Protein AF-Q1DCX9-F1 (afdb_monomer_lite)

Radius of gyration: 18.16 Å; chains: 1; bounding box: 44×21×46 Å

pLDDT: mean 92.31, std 7.12, range [47.03, 97.12]

Sequence (92 aa):
MLKALLDVLYPPSCLACTKVLPGPEGFFCETCDTAVERLPPACCRTCAEPGAFPGETCPRCRATPPPFTRAWAPFAHEGPLARAIHRFKYAM

Organism: Myxococcus xanthus (strain DK1622) (NCBI:txid246197)

InterPro domains:
  IPR044005 Double zinc ribbon domain [PF18912] (5-62)
  IPR051910 ComF/GntX DNA utilization and transformation protein [PTHR47505] (3-91)

Structure (mmCIF, N/CA/C/O backbone):
data_AF-Q1DCX9-F1
#
_entry.id   AF-Q1DCX9-F1
#
loop_
_atom_site.group_PDB
_atom_site.id
_atom_site.type_symbol
_atom_site.label_atom_id
_atom_site.label_alt_id
_atom_site.label_comp_id
_atom_site.label_asym_id
_atom_site.label_entity_id
_atom_site.label_seq_id
_atom_site.pdbx_PDB_ins_code
_atom_site.Cartn_x
_atom_site.Cartn_y
_atom_site.Cartn_z
_atom_site.occupancy
_atom_site.B_iso_or_equiv
_atom_site.auth_seq_id
_atom_site.auth_comp_id
_atom_site.auth_asym_id
_atom_site.auth_atom_id
_atom_site.pdbx_PDB_model_num
ATOM 1 N N . MET A 1 1 ? -27.508 9.261 21.811 1.00 72.56 1 MET A N 1
ATOM 2 C CA . MET A 1 1 ? -27.519 8.045 22.659 1.00 72.56 1 MET A CA 1
ATOM 3 C C . MET A 1 1 ? -27.231 6.769 21.868 1.00 72.56 1 MET A C 1
ATOM 5 O O . MET A 1 1 ? -26.356 6.035 22.293 1.00 72.56 1 MET A O 1
ATOM 9 N N . LEU A 1 2 ? -27.863 6.527 20.708 1.00 87.75 2 LEU A N 1
ATOM 10 C CA . LEU A 1 2 ? -27.628 5.314 19.897 1.00 87.75 2 LEU A CA 1
ATOM 11 C C . LEU A 1 2 ? -26.154 5.090 19.494 1.00 87.75 2 LEU A C 1
ATOM 13 O O . LEU A 1 2 ? -25.661 3.977 19.601 1.00 87.75 2 LEU A O 1
ATOM 17 N N . LYS A 1 3 ? -25.438 6.151 19.095 1.00 82.12 3 LYS A N 1
ATOM 18 C CA . LYS A 1 3 ? -24.022 6.068 18.697 1.00 82.12 3 LYS A CA 1
ATOM 19 C C . LYS A 1 3 ? -23.115 5.524 19.809 1.00 82.12 3 LYS A C 1
ATOM 21 O O . LYS A 1 3 ? -22.385 4.580 19.576 1.00 82.12 3 LYS A O 1
ATOM 26 N N . ALA A 1 4 ? -23.247 6.045 21.029 1.00 83.88 4 ALA A N 1
ATOM 27 C CA . ALA A 1 4 ? -22.454 5.585 22.169 1.00 83.88 4 ALA A CA 1
ATOM 28 C C . ALA A 1 4 ? -22.723 4.111 22.525 1.00 83.88 4 ALA A C 1
ATOM 30 O O . ALA A 1 4 ? -21.807 3.399 22.912 1.00 83.88 4 ALA A O 1
ATOM 31 N N . LEU A 1 5 ? -23.966 3.635 22.369 1.00 88.88 5 LEU A N 1
ATOM 32 C CA . LEU A 1 5 ? -24.292 2.217 22.551 1.00 88.88 5 LEU A CA 1
ATOM 33 C C . LEU A 1 5 ? -23.652 1.348 21.458 1.00 88.88 5 LEU A C 1
ATOM 35 O O . LEU A 1 5 ? -23.118 0.283 21.756 1.00 88.88 5 LEU A O 1
ATOM 39 N N . LEU A 1 6 ? -23.685 1.809 20.205 1.00 87.00 6 LEU A N 1
ATOM 40 C CA . LEU A 1 6 ? -23.025 1.126 19.092 1.00 87.00 6 LEU A CA 1
ATOM 41 C C . LEU A 1 6 ? -21.508 1.071 19.283 1.00 87.00 6 LEU A C 1
ATOM 43 O O . LEU A 1 6 ? -20.936 0.021 19.040 1.00 87.00 6 LEU A O 1
ATOM 47 N N . ASP A 1 7 ? -20.880 2.132 19.788 1.00 84.19 7 ASP A N 1
ATOM 48 C CA . ASP A 1 7 ? -19.436 2.155 20.058 1.00 84.19 7 ASP A CA 1
ATOM 49 C C . ASP A 1 7 ? -19.035 1.190 21.198 1.00 84.19 7 ASP A C 1
ATOM 51 O O . ASP A 1 7 ? -17.896 0.733 21.250 1.00 84.19 7 ASP A O 1
ATOM 55 N N . VAL A 1 8 ? -19.960 0.839 22.103 1.00 85.56 8 VAL A N 1
ATOM 56 C CA . VAL A 1 8 ? -19.741 -0.191 23.140 1.00 85.56 8 VAL A CA 1
ATOM 57 C C . VAL A 1 8 ? -19.909 -1.604 22.578 1.00 85.56 8 VAL A C 1
ATOM 59 O O . VAL A 1 8 ? -19.122 -2.490 22.906 1.00 85.56 8 VAL A O 1
ATOM 62 N N . LEU A 1 9 ? -20.932 -1.831 21.748 1.00 90.50 9 LEU A N 1
ATOM 63 C CA . LEU A 1 9 ? -21.211 -3.147 21.153 1.00 90.50 9 LEU A CA 1
ATOM 64 C C . LEU A 1 9 ? -20.248 -3.490 20.007 1.00 90.50 9 LEU A C 1
ATOM 66 O O . LEU A 1 9 ? -19.894 -4.652 19.818 1.00 90.50 9 LEU A O 1
ATOM 70 N N . TYR A 1 10 ? -19.821 -2.475 19.263 1.00 87.56 10 TYR A N 1
ATOM 71 C CA . TYR A 1 10 ? -18.954 -2.557 18.093 1.00 87.56 10 TYR A CA 1
ATOM 72 C C . TYR A 1 10 ? -17.815 -1.545 18.234 1.00 87.56 10 TYR A C 1
ATOM 74 O O . TYR A 1 10 ? -17.766 -0.552 17.500 1.00 87.56 10 TYR A O 1
ATOM 82 N N . PRO A 1 11 ? -16.896 -1.763 19.190 1.00 89.56 11 PRO A N 1
ATOM 83 C CA . PRO A 1 11 ? -15.806 -0.834 19.403 1.00 89.56 11 PRO A CA 1
ATOM 84 C C . PRO A 1 11 ? -14.933 -0.737 18.145 1.00 89.56 11 PRO A C 1
ATOM 86 O O . PRO A 1 11 ? -14.668 -1.757 17.493 1.00 89.56 11 PRO A O 1
ATOM 89 N N . PRO A 1 12 ? -14.445 0.467 17.800 1.00 90.19 12 PRO A N 1
ATOM 90 C CA . PRO A 1 12 ? -13.527 0.626 16.684 1.00 90.19 12 PRO A CA 1
ATOM 91 C C . PRO A 1 12 ? -12.283 -0.230 16.934 1.00 90.19 12 PRO A C 1
ATOM 93 O O . PRO A 1 12 ? -11.731 -0.255 18.037 1.00 90.19 12 PRO A O 1
ATOM 96 N N . SER A 1 13 ? -11.838 -0.955 15.911 1.00 93.06 13 SER A N 1
ATOM 97 C CA . SER A 1 13 ? -10.690 -1.851 16.012 1.00 93.06 13 SER A CA 1
ATOM 98 C C . SER A 1 13 ? -9.723 -1.643 14.855 1.00 93.06 13 SER A C 1
ATOM 100 O O . SER A 1 13 ? -10.108 -1.266 13.749 1.00 93.06 13 SER A O 1
ATOM 102 N N . CYS A 1 14 ? -8.441 -1.888 15.122 1.00 95.31 14 CYS A N 1
ATOM 103 C CA . CYS A 1 14 ? -7.384 -1.807 14.127 1.00 95.31 14 CYS A CA 1
ATOM 104 C C . CYS A 1 14 ? -7.675 -2.757 12.958 1.00 95.31 14 CYS A C 1
ATOM 106 O O . CYS A 1 14 ? -7.781 -3.972 13.161 1.00 95.31 14 CYS A O 1
ATOM 108 N N . LEU A 1 15 ? -7.696 -2.227 11.733 1.00 94.62 15 LEU A N 1
ATOM 109 C CA . LEU A 1 15 ? -7.997 -2.998 10.523 1.00 94.62 15 LEU A CA 1
ATOM 110 C C . LEU A 1 15 ? -7.018 -4.163 10.295 1.00 94.62 15 LEU A C 1
ATOM 112 O O . LEU A 1 15 ? -7.391 -5.170 9.697 1.00 94.62 15 LEU A O 1
ATOM 116 N N . ALA A 1 16 ? -5.780 -4.061 10.793 1.00 95.62 16 ALA A N 1
ATOM 117 C CA . ALA A 1 16 ? -4.763 -5.104 10.648 1.00 95.62 16 ALA A CA 1
ATOM 118 C C . ALA A 1 16 ? -4.768 -6.163 11.755 1.00 95.62 16 ALA A C 1
ATOM 120 O O . ALA A 1 16 ? -4.562 -7.340 11.464 1.00 95.62 16 ALA A O 1
ATOM 121 N N . CYS A 1 17 ? -4.890 -5.751 13.022 1.00 95.56 17 CYS A N 1
ATOM 122 C CA . CYS A 1 17 ? -4.638 -6.624 14.177 1.00 95.56 17 CYS A CA 1
ATOM 123 C C . CYS A 1 17 ? -5.812 -6.742 15.150 1.00 95.56 17 CYS A C 1
ATOM 125 O O . CYS A 1 17 ? -5.676 -7.414 16.167 1.00 95.56 17 CYS A O 1
ATOM 127 N N . THR A 1 18 ? -6.950 -6.101 14.874 1.00 93.81 18 THR A N 1
ATOM 128 C CA . THR A 1 18 ? -8.177 -6.134 15.695 1.00 93.81 18 THR A CA 1
ATOM 129 C C . THR A 1 18 ? -8.064 -5.573 17.112 1.00 93.81 18 THR A C 1
ATOM 131 O O . THR A 1 18 ? -9.025 -5.630 17.872 1.00 93.81 18 THR A O 1
ATOM 134 N N . LYS A 1 19 ? -6.928 -4.964 17.476 1.00 95.06 19 LYS A N 1
ATOM 135 C CA . LYS A 1 19 ? -6.796 -4.238 18.745 1.00 95.06 19 LYS A CA 1
ATOM 136 C C . LYS A 1 19 ? -7.832 -3.111 18.802 1.00 95.06 19 LYS A C 1
ATOM 138 O O . LYS A 1 19 ? -7.898 -2.316 17.866 1.00 95.06 19 LYS A O 1
ATOM 143 N N . VAL A 1 20 ? -8.591 -3.035 19.895 1.00 93.44 20 VAL A N 1
ATOM 144 C CA . VAL A 1 20 ? -9.545 -1.944 20.148 1.00 93.44 20 VAL A CA 1
ATOM 145 C C . VAL A 1 20 ? -8.810 -0.605 20.166 1.00 93.44 20 VAL A C 1
ATOM 147 O O . VAL A 1 20 ? -7.735 -0.479 20.761 1.00 93.44 20 VAL A O 1
ATOM 150 N N . LEU A 1 21 ? -9.378 0.377 19.475 1.00 93.00 21 LEU A N 1
ATOM 151 C CA . LEU A 1 21 ? -8.835 1.720 19.350 1.00 93.00 21 LEU A CA 1
ATOM 152 C C . LEU A 1 21 ? -9.459 2.652 20.396 1.00 93.00 21 LEU A C 1
ATOM 154 O O . LEU A 1 21 ? -10.615 2.467 20.772 1.00 93.00 21 LEU A O 1
ATOM 158 N N . PRO A 1 22 ? -8.714 3.670 20.863 1.00 84.81 22 PRO A N 1
ATOM 159 C CA . PRO A 1 22 ? -9.197 4.606 21.878 1.00 84.81 22 PRO A CA 1
ATOM 160 C C . PRO A 1 22 ? -10.303 5.544 21.369 1.00 84.81 22 PRO A C 1
ATOM 162 O O . PRO A 1 22 ? -10.962 6.200 22.170 1.00 84.81 22 PRO A O 1
ATOM 165 N N . GLY A 1 23 ? -10.516 5.619 20.053 1.00 79.19 23 GLY A N 1
ATOM 166 C CA . GLY A 1 23 ? -11.548 6.445 19.441 1.00 79.19 23 GLY A CA 1
ATOM 167 C C . GLY A 1 23 ? -11.814 6.059 17.984 1.00 79.19 23 GLY A C 1
ATOM 168 O O . GLY A 1 23 ? -11.070 5.259 17.411 1.00 79.19 23 GLY A O 1
ATOM 169 N N . PRO A 1 24 ? -12.869 6.624 17.375 1.00 73.62 24 PRO A N 1
ATOM 170 C CA . PRO A 1 24 ? -13.342 6.237 16.046 1.00 73.62 24 PRO A CA 1
ATOM 171 C C . PRO A 1 24 ? -12.487 6.773 14.888 1.00 73.62 24 PRO A C 1
ATOM 173 O O . PRO A 1 24 ? -12.732 6.414 13.743 1.00 73.62 24 PRO A O 1
ATOM 176 N N . GLU A 1 25 ? -11.520 7.654 15.154 1.00 75.88 25 GLU A N 1
ATOM 177 C CA . GLU A 1 25 ? -10.805 8.386 14.097 1.00 75.88 25 GLU A CA 1
ATOM 178 C C . GLU A 1 25 ? -9.598 7.630 13.520 1.00 75.88 25 GLU A C 1
ATOM 180 O O . GLU A 1 25 ? -9.077 7.998 12.470 1.00 75.88 25 GLU A O 1
ATOM 185 N N . GLY A 1 26 ? -9.157 6.553 14.176 1.00 82.94 26 GLY A N 1
ATOM 186 C CA . GLY A 1 26 ? -8.042 5.729 13.712 1.00 82.94 26 GLY A CA 1
ATOM 187 C C . GLY A 1 26 ? -8.500 4.495 12.934 1.00 82.94 26 GLY A C 1
ATOM 188 O O . GLY A 1 26 ? -9.453 3.827 13.322 1.00 82.94 26 GLY A O 1
ATOM 189 N N . PHE A 1 27 ? -7.768 4.138 11.877 1.00 91.00 27 PHE A N 1
ATOM 190 C CA . PHE A 1 27 ? -7.908 2.838 11.198 1.00 91.00 27 PHE A CA 1
ATOM 191 C C . PHE A 1 27 ? -6.895 1.802 11.697 1.00 91.00 27 PHE A C 1
ATOM 193 O O . PHE A 1 27 ? -7.153 0.598 11.681 1.00 91.00 27 PHE A O 1
ATOM 200 N N . PHE A 1 28 ? -5.735 2.265 12.156 1.00 95.00 28 PHE A N 1
ATOM 201 C CA . PHE A 1 28 ? -4.665 1.433 12.687 1.00 95.00 28 PHE A CA 1
ATOM 202 C C . PHE A 1 28 ? -4.355 1.835 14.126 1.00 95.00 28 PHE A C 1
ATOM 204 O O . PHE A 1 28 ? -4.513 2.988 14.518 1.00 95.00 28 PHE A O 1
ATOM 211 N N . CYS A 1 29 ? -3.901 0.871 14.928 1.00 95.69 29 CYS A N 1
ATOM 212 C CA . CYS A 1 29 ? -3.220 1.205 16.173 1.00 95.69 29 CYS A CA 1
ATOM 213 C C . CYS A 1 29 ? -1.817 1.741 15.858 1.00 95.69 29 CYS A C 1
ATOM 215 O O . CYS A 1 29 ? -1.261 1.403 14.817 1.00 95.69 29 CYS A O 1
ATOM 217 N N . GLU A 1 30 ? -1.222 2.493 16.781 1.00 94.75 30 GLU A N 1
ATOM 218 C CA . GLU A 1 30 ? 0.111 3.103 16.633 1.00 94.75 30 GLU A CA 1
ATOM 219 C C . GLU A 1 30 ? 1.175 2.133 16.086 1.00 94.75 30 GLU A C 1
ATOM 221 O O . GLU A 1 30 ? 1.887 2.441 15.134 1.00 94.75 30 GLU A O 1
ATOM 226 N N . THR 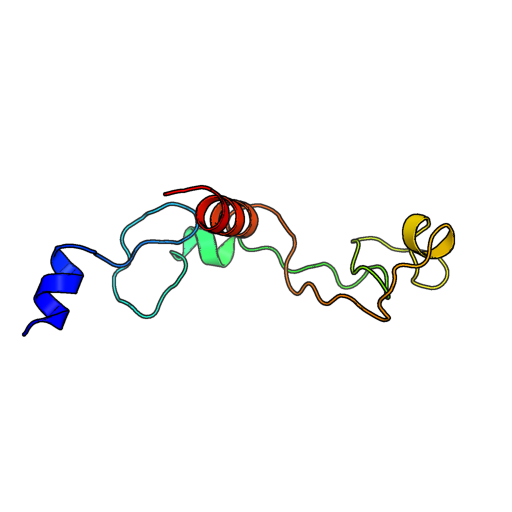A 1 31 ? 1.233 0.909 16.619 1.00 95.88 31 THR A N 1
ATOM 227 C CA . THR A 1 31 ? 2.180 -0.122 16.165 1.00 95.88 31 THR A CA 1
ATOM 228 C C . THR A 1 31 ? 1.938 -0.564 14.722 1.00 95.88 31 THR A C 1
ATOM 230 O O . THR A 1 31 ? 2.877 -0.887 14.008 1.00 95.88 31 THR A O 1
ATOM 233 N N . CYS A 1 32 ? 0.677 -0.639 14.289 1.00 96.81 32 CYS A N 1
ATOM 234 C CA . CYS A 1 32 ? 0.370 -1.001 12.908 1.00 96.81 32 CYS A CA 1
ATOM 235 C C . CYS A 1 32 ? 0.574 0.180 11.966 1.00 96.81 32 CYS A C 1
ATOM 237 O O . CYS A 1 32 ? 1.050 -0.038 10.864 1.00 96.81 32 CYS A O 1
ATOM 239 N N . ASP A 1 33 ? 0.242 1.394 12.395 1.00 95.19 33 ASP A N 1
ATOM 240 C CA . ASP A 1 33 ? 0.396 2.605 11.592 1.00 95.19 33 ASP A CA 1
ATOM 241 C C . ASP A 1 33 ? 1.872 2.861 11.252 1.00 95.19 33 ASP A C 1
ATOM 243 O O . ASP A 1 33 ? 2.243 2.986 10.088 1.00 95.19 33 ASP A O 1
ATOM 247 N N . THR A 1 34 ? 2.741 2.782 12.263 1.00 95.56 34 THR A N 1
ATOM 248 C CA . THR A 1 34 ? 4.202 2.922 12.112 1.00 95.56 34 THR A CA 1
ATOM 249 C C . THR A 1 34 ? 4.859 1.794 11.312 1.00 95.56 34 THR A C 1
ATOM 251 O O . THR A 1 34 ? 5.960 1.973 10.798 1.00 95.56 34 THR A O 1
ATOM 254 N N . ALA A 1 35 ? 4.189 0.647 11.178 1.00 96.69 35 ALA A N 1
ATOM 255 C CA . ALA A 1 35 ? 4.663 -0.502 10.413 1.00 96.69 35 ALA A CA 1
ATOM 256 C C . ALA A 1 35 ? 4.075 -0.576 8.990 1.00 96.69 35 ALA A C 1
ATOM 258 O O . ALA A 1 35 ? 4.328 -1.552 8.282 1.00 96.69 35 ALA A O 1
ATOM 259 N N . VAL A 1 36 ? 3.268 0.403 8.556 1.00 95.69 36 VAL A N 1
ATOM 260 C CA . VAL A 1 36 ? 2.855 0.496 7.150 1.00 95.69 36 VAL A CA 1
ATOM 261 C C . VAL A 1 36 ? 4.018 1.028 6.319 1.00 95.69 36 VAL A C 1
ATOM 263 O O . VAL A 1 36 ? 4.457 2.167 6.475 1.00 95.69 36 VAL A O 1
ATOM 266 N N . GLU A 1 37 ? 4.483 0.215 5.377 1.00 94.94 37 GLU A N 1
ATOM 267 C CA . GLU A 1 37 ? 5.604 0.577 4.519 1.00 94.94 37 GLU A CA 1
ATOM 268 C C . GLU A 1 37 ? 5.143 1.335 3.275 1.00 94.94 37 GLU A C 1
ATOM 270 O O . GLU A 1 37 ? 4.255 0.902 2.531 1.00 94.94 37 GLU A O 1
ATOM 275 N N . ARG A 1 38 ? 5.771 2.487 3.024 1.00 95.50 38 ARG A N 1
ATOM 276 C CA . ARG A 1 38 ? 5.590 3.224 1.771 1.00 95.50 38 ARG A CA 1
ATOM 277 C C . ARG A 1 38 ? 6.235 2.468 0.621 1.00 95.50 38 ARG A C 1
ATOM 279 O O . ARG A 1 38 ? 7.275 1.838 0.783 1.00 95.50 38 ARG A O 1
ATOM 286 N N . LEU A 1 39 ? 5.638 2.590 -0.560 1.00 94.94 39 LEU A N 1
ATOM 287 C CA . LEU A 1 39 ? 6.262 2.068 -1.767 1.00 94.94 39 LEU A CA 1
ATOM 288 C C . LEU A 1 39 ? 7.584 2.822 -2.023 1.00 94.94 39 LEU A C 1
ATOM 290 O O . LEU A 1 39 ? 7.596 4.056 -1.926 1.00 94.94 39 LEU A O 1
ATOM 294 N N . PRO A 1 40 ? 8.690 2.131 -2.351 1.00 92.56 40 PRO A N 1
ATOM 295 C CA . PRO A 1 40 ? 9.945 2.800 -2.668 1.00 92.56 40 PRO A CA 1
ATOM 296 C C . PRO A 1 40 ? 9.809 3.703 -3.906 1.00 92.56 40 PRO A C 1
ATOM 298 O O . PRO A 1 40 ? 9.028 3.404 -4.813 1.00 92.56 40 PRO A O 1
ATOM 301 N N . PRO A 1 41 ? 10.601 4.791 -3.993 1.00 90.31 41 PRO A N 1
ATOM 302 C CA . PRO A 1 41 ? 10.537 5.721 -5.122 1.00 90.31 41 PRO A CA 1
ATOM 303 C C . PRO A 1 41 ? 10.940 5.058 -6.446 1.00 90.31 41 PRO A C 1
ATOM 305 O O . PRO A 1 41 ? 10.391 5.381 -7.497 1.00 90.31 41 PRO A O 1
ATOM 308 N N . ALA A 1 42 ? 11.877 4.107 -6.395 1.00 94.69 42 ALA A N 1
ATOM 309 C CA . ALA A 1 42 ? 12.245 3.287 -7.538 1.00 94.69 42 ALA A CA 1
ATOM 310 C C . ALA A 1 42 ? 11.173 2.213 -7.766 1.00 94.69 42 ALA A C 1
ATOM 312 O O . ALA A 1 42 ? 11.147 1.188 -7.083 1.00 94.69 42 ALA A O 1
ATOM 313 N N . CYS A 1 43 ? 10.288 2.465 -8.725 1.00 96.12 43 CYS A N 1
ATOM 314 C CA . CYS A 1 43 ? 9.247 1.534 -9.135 1.00 96.12 43 CYS A CA 1
ATOM 315 C C . CYS A 1 43 ? 8.956 1.649 -10.637 1.00 96.12 43 CYS A C 1
ATOM 317 O O . CYS A 1 43 ? 9.339 2.608 -11.310 1.00 96.12 43 CYS A O 1
ATOM 319 N N . CYS A 1 44 ? 8.262 0.656 -11.188 1.00 96.69 44 CYS A N 1
ATOM 320 C CA . CYS A 1 44 ? 7.801 0.689 -12.567 1.00 96.69 44 CYS A CA 1
ATOM 321 C C . CYS A 1 44 ? 6.769 1.809 -12.766 1.00 96.69 44 CYS A C 1
ATOM 323 O O . CYS A 1 44 ? 5.732 1.817 -12.103 1.00 96.69 44 CYS A O 1
ATOM 325 N N . ARG A 1 45 ? 6.969 2.674 -13.770 1.00 95.62 45 ARG A N 1
ATOM 326 C CA . ARG A 1 45 ? 6.041 3.776 -14.084 1.00 95.62 45 ARG A CA 1
ATOM 327 C C . ARG A 1 45 ? 4.618 3.311 -14.415 1.00 95.62 45 ARG A C 1
ATOM 329 O O . ARG A 1 45 ? 3.681 4.090 -14.287 1.00 95.62 45 ARG A O 1
ATOM 336 N N . THR A 1 46 ? 4.473 2.076 -14.903 1.00 96.25 46 THR A N 1
ATOM 337 C CA . THR A 1 46 ? 3.198 1.522 -15.368 1.00 96.25 46 THR A CA 1
ATOM 338 C C . THR A 1 46 ? 2.485 0.772 -14.255 1.00 96.25 46 THR A C 1
ATOM 340 O O . THR A 1 46 ? 1.382 1.158 -13.905 1.00 96.25 46 THR A O 1
ATOM 343 N N . CYS A 1 47 ? 3.075 -0.278 -13.675 1.00 96.50 47 CYS A N 1
ATOM 344 C CA . CYS A 1 47 ? 2.385 -1.116 -12.681 1.00 96.50 47 CYS A CA 1
ATOM 345 C C . CYS A 1 47 ? 2.754 -0.833 -11.218 1.00 96.50 47 CYS A C 1
ATOM 347 O O . CYS A 1 47 ? 2.235 -1.521 -10.347 1.00 96.50 47 CYS A O 1
ATOM 349 N N . ALA A 1 48 ? 3.632 0.140 -10.946 1.00 96.56 48 ALA A N 1
ATOM 350 C CA . ALA A 1 48 ? 4.154 0.443 -9.610 1.00 96.56 48 ALA A CA 1
ATOM 351 C C . ALA A 1 48 ? 4.910 -0.719 -8.930 1.00 96.56 48 ALA A C 1
ATOM 353 O O . ALA A 1 48 ? 5.136 -0.686 -7.727 1.00 96.56 48 ALA A O 1
ATOM 354 N N . GLU A 1 49 ? 5.348 -1.726 -9.694 1.00 95.56 49 GLU A N 1
ATOM 355 C CA . GLU A 1 49 ? 6.233 -2.782 -9.187 1.00 95.56 49 GLU A CA 1
ATOM 356 C C . GLU A 1 49 ? 7.503 -2.156 -8.588 1.00 95.56 49 GLU A C 1
ATOM 358 O O . GLU A 1 49 ? 8.159 -1.393 -9.304 1.00 95.56 49 GLU A O 1
ATOM 363 N N . PRO A 1 50 ? 7.867 -2.445 -7.329 1.00 95.12 50 PRO A N 1
ATOM 364 C CA . PRO A 1 50 ? 9.125 -1.994 -6.745 1.00 95.12 50 PRO A CA 1
ATOM 365 C C . PRO A 1 50 ? 10.336 -2.471 -7.550 1.00 95.12 50 PRO A C 1
ATOM 367 O O . PRO A 1 50 ? 10.416 -3.630 -7.955 1.00 95.12 50 PRO A O 1
ATOM 370 N N . GLY A 1 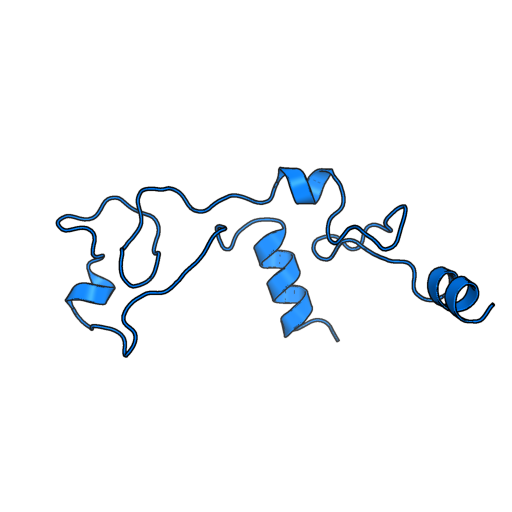51 ? 11.306 -1.586 -7.766 1.00 94.00 51 GLY A N 1
ATOM 371 C CA . GLY A 1 51 ? 12.572 -1.934 -8.401 1.00 94.00 51 GLY A CA 1
ATOM 372 C C . GLY A 1 51 ? 13.121 -0.849 -9.319 1.00 94.00 51 GLY A C 1
ATOM 373 O O . GLY A 1 51 ? 12.391 -0.042 -9.898 1.00 94.00 51 GLY A O 1
ATOM 374 N N . ALA A 1 52 ? 14.443 -0.857 -9.474 1.00 94.81 52 ALA A N 1
ATOM 375 C CA . ALA A 1 52 ? 15.130 -0.048 -10.468 1.00 94.81 52 ALA A CA 1
ATOM 376 C C . ALA A 1 52 ? 15.131 -0.794 -11.808 1.00 94.81 52 ALA A C 1
ATOM 378 O O . ALA A 1 52 ? 15.811 -1.806 -11.973 1.00 94.81 52 ALA A O 1
ATOM 379 N N . PHE A 1 53 ? 14.364 -0.291 -12.772 1.00 94.88 53 PHE A N 1
ATOM 380 C CA . PHE A 1 53 ? 14.276 -0.880 -14.106 1.00 94.88 53 PHE A CA 1
ATOM 381 C C . PHE A 1 53 ? 14.897 0.058 -15.142 1.00 94.88 53 PHE A C 1
ATOM 383 O O . PHE A 1 53 ? 14.602 1.258 -15.119 1.00 94.88 53 PHE A O 1
ATOM 390 N N . PRO A 1 54 ? 15.687 -0.455 -16.105 1.00 89.12 54 PRO A N 1
ATOM 391 C CA . PRO A 1 54 ? 16.085 0.329 -17.269 1.00 89.12 54 PRO A CA 1
ATOM 392 C C . PRO A 1 54 ? 14.845 0.953 -17.919 1.00 89.12 54 PRO A C 1
ATOM 394 O O . PRO A 1 54 ? 13.825 0.280 -18.064 1.00 89.12 54 PRO A O 1
ATOM 397 N N . GLY A 1 55 ? 14.890 2.235 -18.286 1.00 89.19 55 GLY A N 1
ATOM 398 C CA . GLY A 1 55 ? 13.746 2.948 -18.879 1.00 89.19 55 GLY A CA 1
ATOM 399 C C . GLY A 1 55 ? 12.462 2.966 -18.026 1.00 89.19 55 GLY A C 1
ATOM 400 O O . GLY A 1 55 ? 11.366 3.094 -18.584 1.00 89.19 55 GLY A O 1
ATOM 401 N N . GLU A 1 56 ? 12.580 2.789 -16.704 1.00 94.31 56 GLU A N 1
ATOM 402 C CA . GLU A 1 56 ? 11.503 2.929 -15.705 1.00 94.31 56 GLU A CA 1
ATOM 403 C C . GLU A 1 56 ? 10.325 1.954 -15.877 1.00 94.31 56 GLU A C 1
ATOM 405 O O . GLU A 1 56 ? 9.237 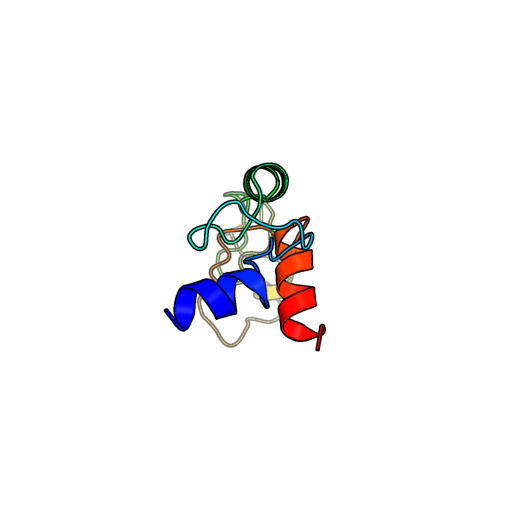2.162 -15.342 1.00 94.31 56 GLU A O 1
ATOM 410 N N . THR A 1 57 ? 10.494 0.885 -16.656 1.00 96.19 57 THR A N 1
ATOM 411 C CA . THR A 1 57 ? 9.417 -0.074 -16.945 1.00 96.19 57 THR A CA 1
ATOM 412 C C . THR A 1 57 ? 9.905 -1.488 -16.694 1.00 96.19 57 THR A C 1
ATOM 414 O O . THR A 1 57 ? 10.913 -1.899 -17.268 1.00 96.19 57 THR A O 1
ATOM 417 N N . CYS A 1 58 ? 9.195 -2.240 -15.852 1.00 96.81 58 CYS A N 1
ATOM 418 C CA . CYS A 1 58 ? 9.588 -3.603 -15.517 1.00 96.81 58 CYS A CA 1
ATOM 419 C C . CYS A 1 58 ? 9.465 -4.552 -16.728 1.00 96.81 58 CYS A C 1
ATOM 421 O O . CYS A 1 58 ? 8.685 -4.279 -17.651 1.00 96.81 58 CYS A O 1
ATOM 423 N N . PRO A 1 59 ? 10.183 -5.693 -16.733 1.00 96.75 59 PRO A N 1
ATOM 424 C CA . PRO A 1 59 ? 10.134 -6.661 -17.831 1.00 96.75 59 PRO A CA 1
ATOM 425 C C . PRO A 1 59 ? 8.718 -7.156 -18.147 1.00 96.75 59 PRO A C 1
ATOM 427 O O . PRO A 1 59 ? 8.369 -7.293 -19.315 1.00 96.75 59 PRO A O 1
ATOM 430 N N . ARG A 1 60 ? 7.873 -7.338 -17.120 1.00 95.94 60 ARG A N 1
ATOM 431 C CA . ARG A 1 60 ? 6.471 -7.761 -17.276 1.00 95.94 60 ARG A CA 1
ATOM 432 C C . ARG A 1 60 ? 5.660 -6.756 -18.097 1.00 95.94 60 ARG A C 1
ATOM 434 O O . ARG A 1 60 ? 5.031 -7.142 -19.073 1.00 95.94 60 ARG A O 1
ATOM 441 N N . CYS A 1 61 ? 5.718 -5.470 -17.744 1.00 97.06 61 CYS A N 1
ATOM 442 C CA . CYS A 1 61 ? 4.994 -4.423 -18.471 1.00 97.06 61 CYS A CA 1
ATOM 443 C C . CYS A 1 61 ? 5.556 -4.165 -19.873 1.00 97.06 61 CYS A C 1
ATOM 445 O O . CYS A 1 61 ? 4.816 -3.711 -20.737 1.00 97.06 61 CYS A O 1
ATOM 447 N N . ARG A 1 62 ? 6.844 -4.441 -20.108 1.00 95.44 62 ARG A N 1
ATOM 448 C CA . ARG A 1 62 ? 7.440 -4.361 -21.450 1.00 95.44 62 ARG A CA 1
ATOM 449 C C . ARG A 1 62 ? 6.985 -5.505 -22.352 1.00 95.44 62 ARG A C 1
ATOM 451 O O . ARG A 1 62 ? 6.661 -5.261 -23.505 1.00 95.44 62 ARG A O 1
ATOM 458 N N . ALA A 1 63 ? 6.985 -6.732 -21.833 1.00 96.94 63 ALA A N 1
ATOM 459 C CA . ALA A 1 63 ? 6.617 -7.923 -22.595 1.00 96.94 63 ALA A CA 1
ATOM 460 C C . ALA A 1 63 ? 5.111 -7.980 -22.884 1.00 96.94 63 ALA A C 1
ATOM 462 O O . ALA A 1 63 ? 4.696 -8.346 -23.980 1.00 96.94 63 ALA A O 1
ATOM 463 N N . THR A 1 64 ? 4.292 -7.599 -21.905 1.00 97.12 64 THR A N 1
ATOM 464 C CA . THR A 1 64 ? 2.834 -7.593 -22.026 1.00 97.12 64 THR A CA 1
ATOM 465 C C . THR A 1 64 ? 2.294 -6.312 -21.391 1.00 97.12 64 THR A C 1
ATOM 467 O O . THR A 1 64 ? 2.025 -6.283 -20.185 1.00 97.12 64 THR A O 1
ATOM 470 N N . PRO A 1 65 ? 2.173 -5.223 -22.174 1.00 95.69 65 PRO A N 1
ATOM 471 C CA . PRO A 1 65 ? 1.626 -3.970 -21.679 1.00 95.69 65 PRO A CA 1
ATOM 472 C C . PRO A 1 65 ? 0.208 -4.173 -21.123 1.00 95.69 65 PRO A C 1
ATOM 474 O O . PRO A 1 65 ? -0.641 -4.741 -21.814 1.00 95.69 65 PRO A O 1
ATOM 477 N N . PRO A 1 66 ? -0.069 -3.744 -19.880 1.00 96.44 66 PRO A N 1
ATOM 478 C CA . PRO A 1 66 ? -1.407 -3.845 -19.317 1.00 96.44 66 PRO A CA 1
ATOM 479 C C . PRO A 1 66 ? -2.374 -2.856 -19.997 1.00 96.44 66 PRO A C 1
ATOM 481 O O . PRO A 1 66 ? -1.928 -1.862 -20.570 1.00 96.44 66 PRO A O 1
ATOM 484 N N . PRO A 1 67 ? -3.702 -3.052 -19.879 1.00 96.81 67 PRO A N 1
ATOM 485 C CA . PRO A 1 67 ? -4.715 -2.179 -20.484 1.00 96.81 67 PRO A CA 1
ATOM 486 C C . PRO A 1 67 ? -4.902 -0.841 -19.734 1.00 96.81 67 PRO A C 1
ATOM 488 O O . PRO A 1 67 ? -5.982 -0.256 -19.753 1.00 96.81 67 PRO A O 1
ATOM 491 N N . PHE A 1 68 ? -3.872 -0.357 -19.037 1.00 96.62 68 PHE A N 1
ATOM 492 C CA . PHE A 1 68 ? -3.880 0.900 -18.293 1.00 96.62 68 PHE A CA 1
ATOM 493 C C . PHE A 1 68 ? -2.541 1.625 -18.430 1.00 96.62 68 PHE A C 1
ATOM 495 O O . PHE A 1 68 ? -1.490 1.009 -18.598 1.00 96.62 68 PHE A O 1
ATOM 502 N N . THR A 1 69 ? -2.567 2.950 -18.290 1.00 95.25 69 THR A N 1
ATOM 503 C CA . THR A 1 69 ? -1.367 3.787 -18.437 1.00 95.25 69 THR A CA 1
ATOM 504 C C . THR A 1 69 ? -0.488 3.773 -17.188 1.00 95.25 69 THR A C 1
ATOM 506 O O . THR A 1 69 ? 0.739 3.743 -17.290 1.00 95.25 69 THR A O 1
ATOM 509 N N . ARG A 1 70 ? -1.104 3.813 -15.999 1.00 95.44 70 ARG A N 1
ATOM 510 C CA . ARG A 1 70 ? -0.396 3.894 -14.717 1.00 95.44 70 ARG A CA 1
ATOM 511 C C . ARG A 1 70 ? -1.247 3.380 -13.559 1.00 95.44 70 ARG A C 1
ATOM 513 O O . ARG A 1 70 ? -2.393 3.792 -13.407 1.00 95.44 70 ARG A O 1
ATOM 520 N N . ALA A 1 71 ? -0.647 2.550 -12.719 1.00 95.88 71 ALA A N 1
ATOM 521 C CA . ALA A 1 71 ? -1.132 2.178 -11.402 1.00 95.88 71 ALA A CA 1
ATOM 522 C C . ALA A 1 71 ? -0.472 3.066 -10.339 1.00 95.88 71 ALA A C 1
ATOM 524 O O . ALA A 1 71 ? 0.702 3.429 -10.450 1.00 95.88 71 ALA A O 1
ATOM 525 N N . TRP A 1 72 ? -1.233 3.405 -9.302 1.00 93.94 72 TRP A N 1
ATOM 526 C CA . TRP A 1 72 ? -0.752 4.158 -8.150 1.00 93.94 72 TRP A CA 1
ATOM 527 C C . TRP A 1 72 ? -0.837 3.281 -6.904 1.00 93.94 72 TRP A C 1
ATOM 529 O O . TRP A 1 72 ? -1.923 2.854 -6.522 1.00 93.94 72 TRP A O 1
ATOM 539 N N . ALA A 1 73 ? 0.310 3.032 -6.275 1.00 94.88 73 ALA A N 1
ATOM 540 C CA . ALA A 1 73 ? 0.420 2.283 -5.029 1.00 94.88 73 ALA A CA 1
ATOM 541 C C . ALA A 1 73 ? 1.269 3.099 -4.037 1.00 94.88 73 ALA A C 1
ATOM 543 O O . ALA A 1 73 ? 2.489 3.108 -4.145 1.00 94.88 73 ALA A O 1
ATOM 544 N N . PRO A 1 74 ? 0.659 3.849 -3.101 1.00 93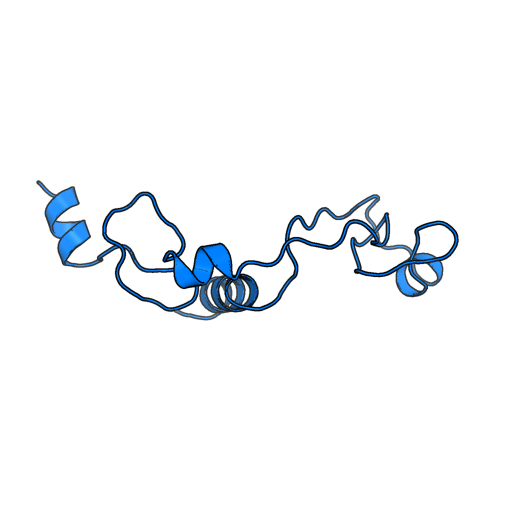.31 74 PRO A N 1
ATOM 545 C CA . P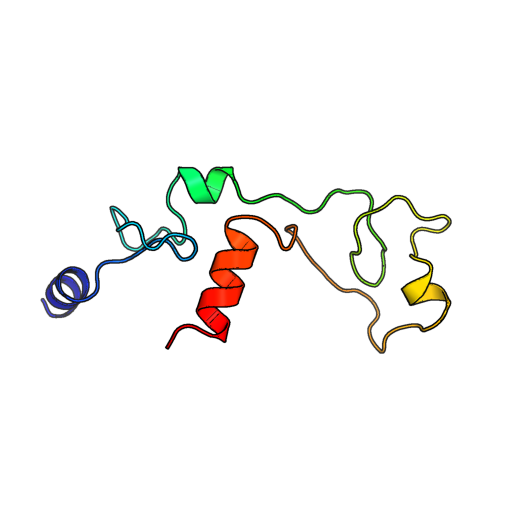RO A 1 74 ? 1.414 4.656 -2.136 1.00 93.31 74 PRO A CA 1
ATO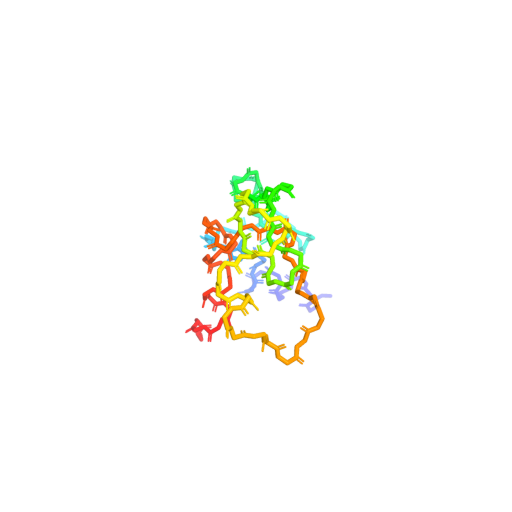M 546 C C . PRO A 1 74 ? 2.155 3.815 -1.083 1.00 93.31 74 PRO A C 1
ATOM 548 O O . PRO A 1 74 ? 3.072 4.311 -0.427 1.00 93.31 74 PRO A O 1
ATOM 551 N N . PHE A 1 75 ? 1.769 2.549 -0.931 1.00 95.62 75 PHE A N 1
ATOM 552 C CA . PHE A 1 75 ? 2.271 1.629 0.081 1.00 95.62 75 PHE A CA 1
ATOM 553 C C . PHE A 1 75 ? 2.601 0.270 -0.534 1.00 95.62 75 PHE A C 1
ATOM 555 O O . PHE A 1 75 ? 1.981 -0.133 -1.524 1.00 95.62 75 PHE A O 1
ATOM 562 N N . ALA A 1 76 ? 3.549 -0.437 0.074 1.00 94.75 76 ALA A N 1
ATOM 563 C CA . ALA A 1 76 ? 3.834 -1.825 -0.253 1.00 94.75 76 ALA A CA 1
ATOM 564 C C . ALA A 1 76 ? 2.696 -2.729 0.248 1.00 94.75 76 ALA A C 1
ATOM 566 O O . ALA A 1 76 ? 2.123 -2.507 1.318 1.00 94.75 76 ALA A O 1
ATOM 567 N N . HIS A 1 77 ? 2.359 -3.768 -0.520 1.00 94.31 77 HIS A N 1
ATOM 568 C CA . HIS A 1 77 ? 1.362 -4.759 -0.110 1.00 94.31 77 HIS A CA 1
ATOM 569 C C . HIS A 1 77 ? 1.985 -5.773 0.865 1.00 94.31 77 HIS A C 1
ATOM 571 O O . HIS A 1 77 ? 2.097 -6.965 0.580 1.00 94.31 77 HIS A O 1
ATOM 577 N N . GLU A 1 78 ? 2.391 -5.288 2.034 1.00 95.00 78 GLU A N 1
ATOM 578 C CA . GLU A 1 78 ? 3.035 -6.079 3.081 1.00 95.00 78 GLU A CA 1
ATOM 579 C C . GLU A 1 78 ? 2.512 -5.688 4.470 1.00 95.00 78 GLU A C 1
ATOM 581 O O . GLU A 1 78 ? 1.677 -4.787 4.626 1.00 95.00 78 GLU A O 1
ATOM 586 N N . GLY A 1 79 ? 2.959 -6.422 5.491 1.00 96.06 79 GLY A N 1
ATOM 587 C CA . GLY A 1 79 ? 2.757 -6.052 6.888 1.00 96.06 79 GLY A CA 1
ATOM 588 C C . GLY A 1 79 ? 1.287 -5.800 7.280 1.00 96.06 79 GLY A C 1
ATOM 589 O O . GLY A 1 79 ? 0.394 -6.580 6.923 1.00 96.06 79 GLY A O 1
ATOM 590 N N . PRO A 1 80 ? 1.010 -4.745 8.072 1.00 97.00 80 PRO A N 1
ATOM 591 C CA . PRO A 1 80 ? -0.341 -4.385 8.498 1.00 97.00 80 PRO A CA 1
ATOM 592 C C . PRO A 1 80 ? -1.300 -4.105 7.340 1.00 97.00 80 PRO A C 1
ATOM 594 O O . PRO A 1 80 ? -2.465 -4.498 7.420 1.00 97.00 80 PRO A O 1
ATOM 597 N N . LEU A 1 81 ? -0.828 -3.481 6.257 1.00 96.44 81 LEU A N 1
ATOM 598 C CA . LEU A 1 81 ? -1.685 -3.124 5.129 1.00 96.44 81 LEU A CA 1
ATOM 599 C C . LEU A 1 81 ? -2.177 -4.368 4.381 1.00 96.44 81 LEU A C 1
ATOM 601 O O . LEU A 1 81 ? -3.375 -4.486 4.119 1.00 96.44 81 LEU A O 1
ATOM 605 N N . ALA A 1 82 ? -1.290 -5.330 4.110 1.00 96.12 82 ALA A N 1
ATOM 606 C CA . ALA A 1 82 ? -1.679 -6.601 3.499 1.00 96.12 82 ALA A CA 1
ATOM 607 C C . ALA A 1 82 ? -2.707 -7.355 4.357 1.00 96.12 82 ALA A C 1
ATOM 609 O O . ALA A 1 82 ? -3.699 -7.865 3.832 1.00 96.12 82 ALA A O 1
ATOM 610 N N . ARG A 1 83 ? -2.521 -7.380 5.687 1.00 96.56 83 ARG A N 1
ATOM 611 C CA . ARG A 1 83 ? -3.490 -7.995 6.613 1.00 96.56 83 ARG A CA 1
ATOM 612 C C . ARG A 1 83 ? -4.838 -7.280 6.596 1.00 96.56 83 ARG A C 1
ATOM 614 O O . ARG A 1 83 ? -5.865 -7.953 6.560 1.00 96.56 83 ARG A O 1
ATOM 621 N N . ALA A 1 84 ? -4.842 -5.948 6.591 1.00 95.88 84 ALA A N 1
ATOM 622 C CA . ALA A 1 84 ? -6.067 -5.158 6.515 1.00 95.88 84 ALA A CA 1
ATOM 623 C C . ALA A 1 84 ? -6.837 -5.432 5.212 1.00 95.88 84 ALA A C 1
ATOM 625 O O . ALA A 1 84 ? -8.028 -5.735 5.260 1.00 95.88 84 ALA A O 1
ATOM 626 N N . ILE A 1 85 ? -6.151 -5.425 4.062 1.00 95.69 85 ILE A N 1
ATOM 627 C CA . ILE A 1 85 ? -6.749 -5.752 2.756 1.00 95.69 85 ILE A CA 1
ATOM 628 C C . ILE A 1 85 ? -7.289 -7.186 2.746 1.00 95.69 85 ILE A C 1
ATOM 630 O O . ILE A 1 85 ? -8.392 -7.427 2.256 1.00 95.69 85 ILE A O 1
ATOM 634 N N . HIS A 1 86 ? -6.536 -8.143 3.290 1.00 95.50 86 HIS A N 1
ATOM 635 C CA . HIS A 1 86 ? -6.969 -9.535 3.362 1.00 95.50 86 HIS A CA 1
ATOM 636 C C . HIS A 1 86 ? -8.236 -9.688 4.210 1.00 95.50 86 HIS A C 1
ATOM 638 O O . HIS A 1 86 ? -9.193 -10.328 3.781 1.00 95.50 86 HIS A O 1
ATOM 644 N N . ARG A 1 87 ? -8.278 -9.080 5.400 1.00 93.88 87 ARG A N 1
ATOM 645 C CA . ARG A 1 87 ? -9.467 -9.107 6.264 1.00 93.88 87 ARG A CA 1
ATOM 646 C C . ARG A 1 87 ? -10.662 -8.441 5.591 1.00 93.88 87 ARG A C 1
ATOM 648 O O . ARG A 1 87 ? -11.736 -9.016 5.606 1.00 93.88 87 ARG A O 1
ATOM 655 N N . PHE A 1 88 ? -10.466 -7.301 4.935 1.00 92.88 88 PHE A N 1
ATOM 656 C CA . PHE A 1 88 ? -11.536 -6.642 4.188 1.00 92.88 88 PHE A CA 1
ATOM 657 C C . PHE A 1 88 ? -12.128 -7.534 3.086 1.00 92.88 88 PHE A C 1
ATOM 659 O O . PHE A 1 88 ? -13.336 -7.541 2.877 1.00 92.88 88 PHE A O 1
ATOM 666 N N . LYS A 1 89 ? -11.283 -8.294 2.380 1.00 93.12 89 LYS A N 1
ATOM 667 C CA . LYS A 1 89 ? -11.727 -9.170 1.289 1.00 93.12 89 LYS A CA 1
ATOM 668 C C . LYS A 1 89 ? -12.381 -10.466 1.767 1.00 93.12 89 LYS A C 1
ATOM 670 O O . LYS A 1 89 ? -13.238 -10.984 1.059 1.00 93.12 89 LYS A O 1
ATOM 675 N N . TYR A 1 90 ? -11.936 -11.017 2.899 1.00 94.12 90 TYR A N 1
ATOM 676 C CA . TYR A 1 90 ? -12.203 -12.421 3.236 1.00 94.12 90 TYR A CA 1
ATOM 677 C C . TYR A 1 90 ? -12.714 -12.676 4.656 1.00 94.12 90 TYR A C 1
ATOM 679 O O . TYR A 1 90 ? -13.160 -13.788 4.930 1.00 94.12 90 TYR A O 1
ATOM 687 N N . ALA A 1 91 ? -12.633 -11.711 5.572 1.00 80.00 91 ALA A N 1
ATOM 688 C CA . ALA A 1 91 ? -13.206 -11.869 6.903 1.00 80.00 91 ALA A CA 1
ATOM 689 C C . ALA A 1 91 ? -14.668 -11.403 6.866 1.00 80.00 91 ALA A C 1
ATOM 691 O O . ALA A 1 91 ? -14.930 -10.206 6.757 1.00 80.00 91 ALA A O 1
ATOM 692 N N . MET A 1 92 ? -15.586 -12.372 6.908 1.00 47.03 92 MET A N 1
ATOM 693 C CA . MET A 1 92 ? -17.001 -12.160 7.234 1.00 47.03 92 MET A CA 1
ATOM 694 C C . MET A 1 92 ? -17.187 -12.085 8.745 1.00 47.03 92 MET A C 1
ATOM 696 O O . MET A 1 92 ? -16.533 -12.890 9.449 1.00 47.03 92 MET A O 1
#

Secondary structure (DSSP, 8-state):
-HHHHHHHHS--B-TTT-PBPSSTT-SS-HHHHTTPPBPPSSB-TTT--BS--GGG--HHHHHS--SSS----SB-S-HHHHHHHHHHHH--

Foldseek 3Di:
DVVVVCCVVPPQAALQPRHGDPDDPDNHDPVQVVVWAFLDPQAAQAERHHDNDVVSHDPVCVVPPDPGRHDDDRTDCDGSNVRSVCCVVPPD